Protein AF-A0A0D2KJT7-F1 (afdb_monomer_lite)

Organism: NCBI:txid145388

Foldseek 3Di:
DVVVLVVCCVPQPDDDDDPPDDDPPPVVVVVVVPPDPDDDDDDDDDDPDPPSPVSVVVVVVVVVVVVVVVVVVVVVPPPCPDDPVVVVVVVVVVVVVVVVVVVVVVVVVVVVVVVVVVVVVVVVVVVVVVVVCVVVVNDDDDDDDDD

Secondary structure (DSSP, 8-state):
-HHHHHHHHHHHSPPPPSTT---TTHHHHHHSTTS-------PPPPPPP--HHHHHHHHHHHHHHHHHHHHHHHHHSPP--S-HHHHHHHHHHHHHHHHHHHHHHHHHHHHHHHHHHHHHHHHHHHHHHHHHHHHTT-PPPPPPP--

Radius of gyration: 42.43 Å; chains: 1; bounding box: 56×74×111 Å

pLDDT: mean 77.5, std 17.34, range [43.25, 98.38]

Structure (mmCIF, N/CA/C/O backbone):
data_AF-A0A0D2KJT7-F1
#
_entry.id   AF-A0A0D2KJT7-F1
#
loop_
_atom_site.group_PDB
_atom_site.id
_atom_site.type_symbol
_atom_site.label_atom_id
_atom_site.label_alt_id
_atom_site.label_comp_id
_atom_site.label_asym_id
_atom_site.label_entity_id
_atom_site.label_seq_id
_atom_site.pdbx_PDB_ins_code
_atom_site.Cartn_x
_atom_site.Cartn_y
_atom_site.Cartn_z
_atom_site.occupancy
_atom_site.B_iso_or_equiv
_atom_site.auth_seq_id
_atom_site.auth_comp_id
_atom_site.auth_asym_id
_atom_site.auth_atom_id
_atom_site.pdbx_PDB_model_num
ATOM 1 N N . MET A 1 1 ? 8.706 9.293 -31.459 1.00 63.78 1 MET A N 1
ATOM 2 C CA . MET A 1 1 ? 9.945 10.018 -31.108 1.00 63.78 1 MET A CA 1
ATOM 3 C C . MET A 1 1 ? 11.029 9.860 -32.170 1.00 63.78 1 MET A C 1
ATOM 5 O O . MET A 1 1 ? 11.350 10.847 -32.807 1.00 63.78 1 MET A O 1
ATOM 9 N N . PHE A 1 2 ? 11.545 8.652 -32.445 1.00 70.25 2 PHE A N 1
ATOM 10 C CA . PHE A 1 2 ? 12.551 8.463 -33.511 1.00 70.25 2 PHE A CA 1
ATOM 11 C C . PHE A 1 2 ? 12.064 8.928 -34.899 1.00 70.25 2 PHE A C 1
ATOM 13 O O . PHE A 1 2 ? 12.760 9.667 -35.585 1.00 70.25 2 PHE A O 1
ATOM 20 N N . PHE A 1 3 ? 10.834 8.565 -35.280 1.00 72.00 3 PHE A N 1
ATOM 21 C CA . PHE A 1 3 ? 10.233 8.991 -36.551 1.00 72.00 3 PHE A CA 1
ATOM 22 C C . PHE A 1 3 ? 9.983 10.505 -36.633 1.00 72.00 3 PHE A C 1
ATOM 24 O O . PHE A 1 3 ? 10.105 11.083 -37.708 1.00 72.00 3 PHE A O 1
ATOM 31 N N . ASP A 1 4 ? 9.714 11.156 -35.501 1.00 74.25 4 ASP A N 1
ATOM 32 C CA . ASP A 1 4 ? 9.509 12.607 -35.437 1.00 74.25 4 ASP A CA 1
ATOM 33 C C . ASP A 1 4 ? 10.837 13.355 -35.627 1.00 74.25 4 ASP A C 1
ATOM 35 O O . ASP A 1 4 ? 10.889 14.350 -36.343 1.00 74.25 4 ASP A O 1
ATOM 39 N N . PHE A 1 5 ? 11.931 12.835 -35.060 1.00 71.50 5 PHE A N 1
ATOM 40 C CA . PHE A 1 5 ? 13.279 13.385 -35.236 1.00 71.50 5 PHE A CA 1
ATOM 41 C C . PHE A 1 5 ? 13.761 13.297 -36.684 1.00 71.50 5 PHE A C 1
ATOM 43 O O . PHE A 1 5 ? 14.259 14.278 -37.234 1.00 71.50 5 PHE A O 1
ATOM 50 N N . VAL A 1 6 ? 13.552 12.148 -37.331 1.00 75.00 6 VAL A N 1
ATOM 51 C CA . VAL A 1 6 ? 13.866 11.983 -38.758 1.00 75.00 6 VAL A CA 1
ATOM 52 C C . VAL A 1 6 ? 12.996 12.908 -39.614 1.00 75.00 6 VAL A C 1
ATOM 54 O O . VAL A 1 6 ? 13.502 13.520 -40.551 1.00 75.00 6 VAL A O 1
ATOM 57 N N . GLY A 1 7 ? 11.718 13.073 -39.264 1.00 75.94 7 GLY A N 1
ATOM 58 C CA . GLY A 1 7 ? 10.808 13.983 -39.960 1.00 75.94 7 GLY A CA 1
ATOM 59 C C . GLY A 1 7 ? 11.223 15.455 -39.867 1.00 75.94 7 GLY A C 1
ATOM 60 O O . GLY A 1 7 ? 11.194 16.156 -40.876 1.00 75.94 7 GLY A O 1
ATOM 61 N N . ILE A 1 8 ? 11.657 15.920 -38.691 1.00 75.94 8 ILE A N 1
ATOM 62 C CA . ILE A 1 8 ? 12.156 17.292 -38.491 1.00 75.94 8 ILE A CA 1
ATOM 63 C C . ILE A 1 8 ? 13.427 17.521 -39.315 1.00 75.94 8 ILE A C 1
ATOM 65 O O . ILE A 1 8 ? 13.523 18.516 -40.027 1.00 75.94 8 ILE A O 1
ATOM 69 N N . LEU A 1 9 ? 14.366 16.572 -39.300 1.00 73.12 9 LEU A N 1
ATOM 70 C CA . LEU A 1 9 ? 15.601 16.686 -40.079 1.00 73.12 9 LEU A CA 1
ATOM 71 C C . LEU A 1 9 ? 15.351 16.658 -41.592 1.00 73.12 9 LEU A C 1
ATOM 73 O O . LEU A 1 9 ? 16.031 17.360 -42.325 1.00 73.12 9 LEU A O 1
ATOM 77 N N . GLN A 1 10 ? 14.377 15.892 -42.084 1.00 75.25 10 GLN A N 1
ATOM 78 C CA . GLN A 1 10 ? 14.056 15.857 -43.517 1.00 75.25 10 GLN A CA 1
ATOM 79 C C . GLN A 1 10 ? 13.287 17.091 -43.998 1.00 75.25 10 GLN A C 1
ATOM 81 O O . GLN A 1 10 ? 13.425 17.476 -45.158 1.00 75.25 10 GLN A O 1
ATOM 86 N N . ARG A 1 11 ? 12.461 17.690 -43.134 1.00 74.38 11 ARG A N 1
ATOM 87 C CA . ARG A 1 11 ? 11.646 18.862 -43.475 1.00 74.38 11 ARG A CA 1
ATOM 88 C C . ARG A 1 11 ? 12.430 20.166 -43.365 1.00 74.38 11 ARG A C 1
ATOM 90 O O . ARG A 1 11 ? 12.260 21.035 -44.214 1.00 74.38 11 ARG A O 1
ATOM 97 N N . ASP A 1 12 ? 13.252 20.287 -42.325 1.00 70.38 12 ASP A N 1
ATOM 98 C CA . ASP A 1 12 ? 13.855 21.561 -41.929 1.00 70.38 12 ASP A CA 1
ATOM 99 C C . ASP A 1 12 ? 15.350 21.647 -42.302 1.00 70.38 12 ASP A C 1
ATOM 101 O O . ASP A 1 12 ? 15.942 22.721 -42.200 1.00 70.38 12 ASP A O 1
ATOM 105 N N . ALA A 1 13 ? 15.973 20.560 -42.792 1.00 67.06 13 ALA A N 1
ATOM 106 C CA . ALA A 1 13 ? 17.336 20.638 -43.317 1.00 67.06 13 ALA A CA 1
ATOM 107 C C . ALA A 1 13 ? 17.383 21.464 -44.617 1.00 67.06 13 ALA A C 1
ATOM 109 O O . ALA A 1 13 ? 16.643 21.179 -45.567 1.00 67.06 13 ALA A O 1
ATOM 110 N N . PRO A 1 14 ? 18.280 22.463 -44.703 1.00 67.06 14 PRO A N 1
ATOM 111 C CA . PRO A 1 14 ? 18.464 23.232 -45.919 1.00 67.06 14 PRO A CA 1
ATOM 112 C C . PRO A 1 14 ? 18.998 22.329 -47.045 1.00 67.06 14 PRO A C 1
ATOM 114 O O . PRO A 1 14 ? 19.787 21.412 -46.792 1.00 67.06 14 PRO A O 1
ATOM 117 N N . PRO A 1 15 ? 18.598 22.572 -48.306 1.00 68.50 15 PRO A N 1
ATOM 118 C CA . PRO A 1 15 ? 19.103 21.803 -49.434 1.00 68.50 15 PRO A CA 1
ATOM 119 C C . PRO A 1 15 ? 20.623 21.966 -49.548 1.00 68.50 15 PRO A C 1
ATOM 121 O O . PRO A 1 15 ? 21.138 23.082 -49.521 1.00 68.50 15 PRO A O 1
ATOM 124 N N . MET A 1 16 ? 21.345 20.855 -49.696 1.00 63.75 16 MET A N 1
ATOM 125 C CA . MET A 1 16 ? 22.797 20.863 -49.886 1.00 63.75 16 MET A CA 1
ATOM 126 C C . MET A 1 16 ? 23.143 20.644 -51.361 1.00 63.75 16 MET A C 1
ATOM 128 O O . MET A 1 16 ? 22.627 19.724 -51.995 1.00 63.75 16 MET A O 1
ATOM 132 N N . SER A 1 17 ? 24.032 21.475 -51.913 1.00 60.28 17 SER A N 1
ATOM 133 C CA . SER A 1 17 ? 24.615 21.240 -53.239 1.00 60.28 17 SER A CA 1
ATOM 134 C C . SER A 1 17 ? 25.517 20.014 -53.197 1.00 60.28 17 SER A C 1
ATOM 136 O O . SER A 1 17 ? 26.497 19.979 -52.453 1.00 60.28 17 SER A O 1
ATOM 138 N N . VAL A 1 18 ? 25.237 19.030 -54.045 1.00 53.94 18 VAL A N 1
ATOM 139 C CA . VAL A 1 18 ? 26.157 17.919 -54.295 1.00 53.94 18 VAL A CA 1
ATOM 140 C C . VAL A 1 18 ? 27.044 18.324 -55.476 1.00 53.94 18 VAL A C 1
ATOM 142 O O . VAL A 1 18 ? 26.541 18.777 -56.498 1.00 53.94 18 VAL A O 1
ATOM 145 N N . ALA A 1 19 ? 28.366 18.216 -55.325 1.00 61.31 19 ALA A N 1
ATOM 146 C CA . ALA A 1 19 ? 29.348 18.438 -56.399 1.00 61.31 19 ALA A CA 1
ATOM 147 C C . ALA A 1 19 ? 29.382 19.846 -57.048 1.00 61.31 19 ALA A C 1
ATOM 149 O O . ALA A 1 19 ? 29.815 19.991 -58.188 1.00 61.31 19 ALA A O 1
ATOM 150 N N . GLY A 1 20 ? 28.987 20.900 -56.321 1.00 59.53 20 GLY A N 1
ATOM 151 C CA . GLY A 1 20 ? 29.104 22.290 -56.794 1.00 59.53 20 GLY A CA 1
ATOM 152 C C . GLY A 1 20 ? 28.036 22.726 -57.805 1.00 59.53 20 GLY A C 1
ATOM 153 O O . GLY A 1 20 ? 28.117 23.831 -58.338 1.00 59.53 20 GLY A O 1
ATOM 154 N N . GLU A 1 21 ? 27.023 21.896 -58.053 1.00 54.72 21 GLU A N 1
ATOM 155 C CA . GLU A 1 21 ? 25.885 22.269 -58.890 1.00 54.72 21 GLU A CA 1
ATOM 156 C C . GLU A 1 21 ? 24.931 23.221 -58.140 1.00 54.72 21 GLU A C 1
ATOM 158 O O . GLU A 1 21 ? 24.728 23.078 -56.925 1.00 54.72 21 GLU A O 1
ATOM 163 N N . PRO A 1 2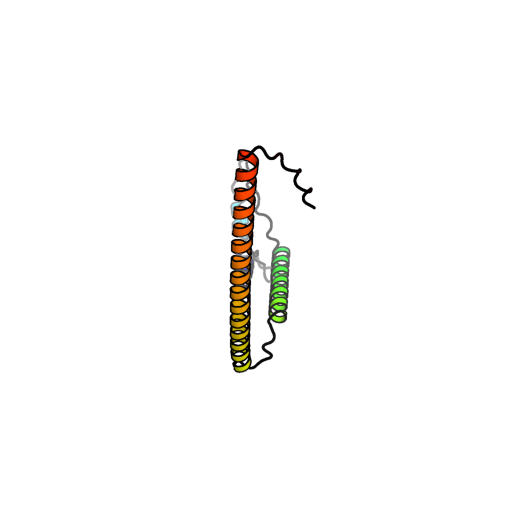2 ? 24.340 24.218 -58.826 1.00 54.09 22 PRO A N 1
ATOM 164 C CA . PRO A 1 22 ? 23.425 25.162 -58.199 1.00 54.09 22 PRO A CA 1
ATOM 165 C C . PRO A 1 22 ? 22.167 24.442 -57.701 1.00 54.09 22 PRO A C 1
ATOM 167 O O . PRO A 1 22 ? 21.510 23.719 -58.449 1.00 54.09 22 PRO A O 1
ATOM 170 N N . ILE A 1 23 ? 21.807 24.678 -56.437 1.00 61.22 23 ILE A N 1
ATOM 171 C CA . ILE A 1 23 ? 20.598 24.129 -55.812 1.00 61.22 23 ILE A CA 1
ATOM 172 C C . ILE A 1 23 ? 19.381 24.527 -56.654 1.00 61.22 23 ILE A C 1
ATOM 174 O O . ILE A 1 23 ? 19.017 25.709 -56.721 1.00 61.22 23 ILE A O 1
ATOM 178 N N . VAL A 1 24 ? 18.724 23.544 -57.274 1.00 58.75 24 VAL A N 1
ATOM 179 C CA . VAL A 1 24 ? 17.488 23.750 -58.039 1.00 58.75 24 VAL A CA 1
ATOM 180 C C . VAL A 1 24 ? 16.372 24.128 -57.058 1.00 58.75 24 VAL A C 1
ATOM 182 O O . VAL A 1 24 ? 15.686 23.282 -56.498 1.00 58.75 24 VAL A O 1
ATOM 185 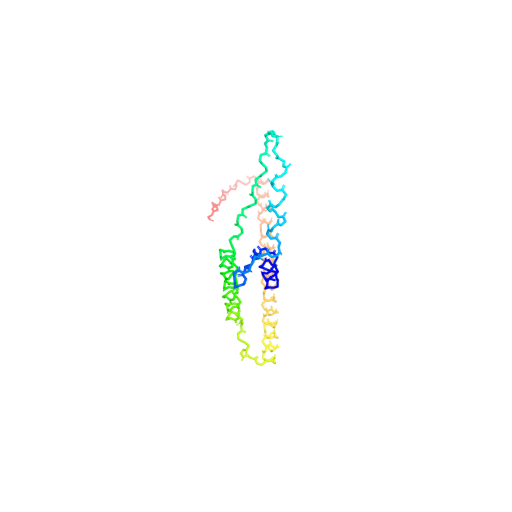N N . GLY A 1 25 ? 16.248 25.431 -56.799 1.00 54.16 25 GLY A N 1
ATOM 186 C CA . GLY A 1 25 ? 15.319 26.013 -55.824 1.00 54.16 25 GLY A CA 1
ATOM 187 C C . GLY A 1 25 ? 15.821 27.307 -55.174 1.00 54.16 25 GLY A C 1
ATOM 188 O O . GLY A 1 25 ? 15.011 28.189 -54.886 1.00 54.16 25 GLY A O 1
ATOM 189 N N . ALA A 1 26 ? 17.142 27.493 -55.040 1.00 47.53 26 ALA A N 1
ATOM 190 C CA . ALA A 1 26 ? 17.725 28.725 -54.488 1.00 47.53 26 ALA A CA 1
ATOM 191 C C . ALA A 1 26 ? 17.492 29.945 -55.405 1.00 47.53 26 ALA A C 1
ATOM 193 O O . ALA A 1 26 ? 17.271 31.064 -54.939 1.00 47.53 26 ALA A O 1
ATOM 194 N N . ALA A 1 27 ? 17.428 29.717 -56.721 1.00 44.81 27 ALA A N 1
ATOM 195 C CA . ALA A 1 27 ? 17.190 30.764 -57.713 1.00 44.81 27 ALA A CA 1
ATOM 196 C C . ALA A 1 27 ? 15.770 31.364 -57.666 1.00 44.81 27 ALA A C 1
ATOM 198 O O . ALA A 1 27 ? 15.590 32.511 -58.069 1.00 44.81 27 ALA A O 1
ATOM 199 N N . LYS A 1 28 ? 14.762 30.652 -57.133 1.00 45.94 28 LYS A N 1
ATOM 200 C CA . LYS A 1 28 ? 13.403 31.218 -57.019 1.00 45.94 28 LYS A CA 1
ATOM 201 C C . LYS A 1 28 ? 13.278 32.258 -55.902 1.00 45.94 28 LYS A C 1
ATOM 203 O O . LYS A 1 28 ? 12.454 33.156 -56.030 1.00 45.94 28 LYS A O 1
ATOM 208 N N . HIS A 1 29 ? 14.118 32.196 -54.868 1.00 46.28 29 HIS A N 1
ATOM 209 C CA . HIS A 1 29 ? 14.141 33.217 -53.813 1.00 46.28 29 HIS A CA 1
ATOM 210 C C . HIS A 1 29 ? 15.019 34.425 -54.173 1.00 46.28 29 HIS A C 1
ATOM 212 O O . HIS A 1 29 ? 14.724 35.536 -53.741 1.00 46.28 29 HIS A O 1
ATOM 218 N N . GLN A 1 30 ? 16.041 34.256 -55.021 1.00 48.88 30 GLN A N 1
ATOM 219 C CA . GLN A 1 30 ? 16.878 35.379 -55.464 1.00 48.88 30 GLN A CA 1
ATOM 220 C C . GLN A 1 30 ? 16.294 36.162 -56.651 1.00 48.88 30 GLN A C 1
ATOM 222 O O . GLN A 1 30 ? 16.488 37.374 -56.719 1.00 48.88 30 GLN A O 1
ATOM 227 N N . GLN A 1 31 ? 15.524 35.539 -57.555 1.00 45.47 31 GLN A N 1
ATOM 228 C CA . GLN A 1 31 ? 14.939 36.267 -58.695 1.00 45.47 31 GLN A CA 1
ATOM 229 C C . GLN A 1 31 ? 13.651 37.045 -58.382 1.00 45.47 31 GLN A C 1
ATOM 231 O O . GLN A 1 31 ? 13.314 37.948 -59.143 1.00 45.47 31 GLN A O 1
ATOM 236 N N . GLN A 1 32 ? 12.964 36.793 -57.260 1.00 48.62 32 GLN A N 1
ATOM 237 C CA . GLN A 1 32 ? 11.861 37.668 -56.823 1.00 48.62 32 GLN A CA 1
ATOM 238 C C . GLN A 1 32 ? 12.323 38.898 -56.022 1.00 48.62 32 GLN A C 1
ATOM 240 O O . GLN A 1 32 ? 11.547 39.837 -55.871 1.00 48.62 32 GLN A O 1
ATOM 245 N N . GLN A 1 33 ? 13.585 38.962 -55.579 1.00 51.53 33 GLN A N 1
ATOM 246 C CA . GLN A 1 33 ? 14.116 40.111 -54.826 1.00 51.53 33 GLN A CA 1
ATOM 247 C C . GLN A 1 33 ? 14.727 41.231 -55.689 1.00 51.53 33 GLN A C 1
ATOM 249 O O . GLN A 1 33 ? 15.133 42.252 -55.142 1.00 51.53 33 GLN A O 1
ATOM 254 N N . GLN A 1 34 ? 14.760 41.111 -57.024 1.00 50.66 34 GLN A N 1
ATOM 255 C CA . GLN A 1 34 ? 15.324 42.157 -57.900 1.00 50.66 34 GLN A CA 1
ATOM 256 C C . GLN A 1 34 ? 14.300 43.020 -58.656 1.00 50.66 34 GLN A C 1
ATOM 258 O O . GLN A 1 34 ? 14.714 43.884 -59.424 1.00 50.66 34 GLN A O 1
ATOM 263 N N . GLN A 1 35 ? 12.986 42.870 -58.431 1.00 50.81 35 GLN A N 1
ATOM 264 C CA . GLN A 1 35 ? 11.977 43.683 -59.142 1.00 50.81 35 GLN A CA 1
ATOM 265 C C . GLN A 1 35 ? 11.096 44.612 -58.297 1.00 50.81 35 GLN A C 1
ATOM 267 O O . GLN A 1 35 ? 10.204 45.247 -58.850 1.00 50.81 35 GLN A O 1
ATOM 272 N N . GLN A 1 36 ? 11.358 44.794 -57.001 1.00 48.56 36 GLN A N 1
ATOM 273 C CA . GLN A 1 36 ? 10.617 45.770 -56.187 1.00 48.56 36 GLN A CA 1
ATOM 274 C C . GLN A 1 36 ? 11.565 46.671 -55.389 1.00 48.56 36 GLN A C 1
ATOM 276 O O . GLN A 1 36 ? 11.768 46.510 -54.191 1.00 48.56 36 GLN A O 1
ATOM 281 N N . GLN A 1 37 ? 12.144 47.658 -56.077 1.00 50.88 37 GLN A N 1
ATOM 282 C CA . GLN A 1 37 ? 12.644 48.879 -55.443 1.00 50.88 37 GLN A CA 1
ATOM 283 C C . GLN A 1 37 ? 11.542 49.947 -55.474 1.00 50.88 37 GLN A C 1
ATOM 285 O O . GLN A 1 37 ? 11.358 50.584 -56.506 1.00 50.88 37 GLN A O 1
ATOM 290 N N . ALA A 1 38 ? 10.836 50.137 -54.350 1.00 44.97 38 ALA A N 1
ATOM 291 C CA . ALA A 1 38 ? 10.284 51.427 -53.897 1.00 44.97 38 ALA A CA 1
ATOM 292 C C . ALA A 1 38 ? 9.615 51.323 -52.497 1.00 44.97 38 ALA A C 1
ATOM 294 O O . ALA A 1 38 ? 8.412 51.122 -52.424 1.00 44.97 38 ALA A O 1
ATOM 295 N N . GLN A 1 39 ? 10.410 51.536 -51.428 1.00 43.25 39 GLN A N 1
ATOM 296 C CA . GLN A 1 39 ? 10.071 52.096 -50.083 1.00 43.25 39 GLN A CA 1
ATOM 297 C C . GLN A 1 39 ? 8.911 51.461 -49.242 1.00 43.25 39 GLN A C 1
ATOM 299 O O . GLN A 1 39 ? 8.203 50.587 -49.715 1.00 43.25 39 GLN A O 1
ATOM 304 N N . PRO A 1 40 ? 8.642 51.911 -47.991 1.00 54.75 40 PRO A N 1
ATOM 305 C CA . PRO A 1 40 ? 9.433 51.788 -46.756 1.00 54.75 40 PRO A CA 1
ATOM 306 C C . PRO A 1 40 ? 8.653 51.092 -45.595 1.00 54.75 40 PRO A C 1
ATOM 308 O O . PRO A 1 40 ? 7.443 50.927 -45.660 1.00 54.75 40 PRO A O 1
ATOM 311 N N . ALA A 1 41 ? 9.353 50.799 -44.488 1.00 50.00 41 ALA A N 1
ATOM 312 C CA . ALA A 1 41 ? 8.851 50.388 -43.159 1.00 50.00 41 ALA A CA 1
ATOM 313 C C . ALA A 1 41 ? 8.262 48.965 -42.993 1.00 50.00 41 ALA A C 1
ATOM 315 O O . ALA A 1 41 ? 7.256 48.596 -43.584 1.00 50.00 41 ALA A O 1
ATOM 316 N N . GLY A 1 42 ? 8.868 48.206 -42.068 1.00 45.44 42 GLY A N 1
ATOM 317 C CA . GLY A 1 42 ? 8.365 46.921 -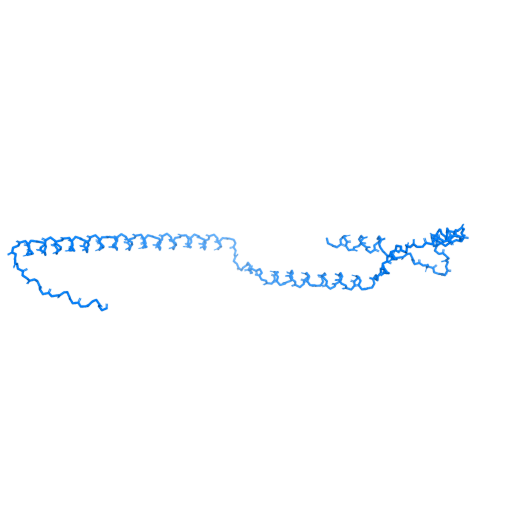41.570 1.00 45.44 42 GLY A CA 1
ATOM 318 C C . GLY A 1 42 ? 9.145 45.719 -42.096 1.00 45.44 42 GLY A C 1
ATOM 319 O O . GLY A 1 42 ? 8.653 44.994 -42.950 1.00 45.44 42 GLY A O 1
ATOM 320 N N . GLN A 1 43 ? 10.359 45.487 -41.586 1.00 45.25 43 GLN A N 1
ATOM 321 C CA . GLN A 1 43 ? 11.014 44.185 -41.742 1.00 45.25 43 GLN A CA 1
ATOM 322 C C . GLN A 1 43 ? 10.211 43.138 -40.950 1.00 45.25 43 GLN A C 1
ATOM 324 O O . GLN A 1 43 ? 10.132 43.264 -39.726 1.00 45.25 43 GLN A O 1
ATOM 329 N N . PRO A 1 44 ? 9.622 42.106 -41.583 1.00 50.56 44 PRO A N 1
ATOM 330 C CA . PRO A 1 44 ? 9.266 40.903 -40.851 1.00 50.56 44 PRO A CA 1
ATOM 331 C C . PRO A 1 44 ? 10.572 40.213 -40.413 1.00 50.56 44 PRO A C 1
ATOM 333 O O . PRO A 1 44 ? 11.550 40.235 -41.170 1.00 50.56 44 PRO A O 1
ATOM 336 N N . PRO A 1 45 ? 10.632 39.643 -39.197 1.00 51.91 45 PRO A N 1
ATOM 337 C CA . PRO A 1 45 ? 11.832 38.979 -38.706 1.00 51.91 45 PRO A CA 1
ATOM 338 C C . PRO A 1 45 ? 12.228 37.868 -39.683 1.00 51.91 45 PRO A C 1
ATOM 340 O O . PRO A 1 45 ? 11.404 37.020 -40.030 1.00 51.91 45 PRO A O 1
ATOM 343 N N . GLN A 1 46 ? 13.479 37.894 -40.148 1.00 52.12 46 GLN A N 1
ATOM 344 C CA . GLN A 1 46 ? 14.063 36.759 -40.857 1.00 52.12 46 GLN A CA 1
ATOM 345 C C . GLN A 1 46 ? 13.912 35.517 -39.964 1.00 52.12 46 GLN A C 1
ATOM 347 O O . GLN A 1 46 ? 14.188 35.616 -38.762 1.00 52.12 46 GLN A O 1
ATOM 352 N N . PRO A 1 47 ? 13.432 34.375 -40.492 1.00 56.34 47 PRO A N 1
ATOM 353 C CA . PRO A 1 47 ? 13.383 33.157 -39.702 1.00 56.34 47 PRO A CA 1
ATOM 354 C C . PRO A 1 47 ? 14.814 32.804 -39.265 1.00 56.34 47 PRO A C 1
ATOM 356 O O . PRO A 1 47 ? 15.738 32.969 -40.064 1.00 56.34 47 PRO A O 1
ATOM 359 N N . PRO A 1 48 ? 15.012 32.383 -38.005 1.00 61.78 48 PRO A N 1
ATOM 360 C CA . PRO A 1 48 ? 16.333 32.039 -37.498 1.00 61.78 48 PRO A CA 1
ATOM 361 C C . PRO A 1 48 ? 16.945 30.935 -38.362 1.00 61.78 48 PRO A C 1
ATOM 363 O O . PRO A 1 48 ? 16.245 29.992 -38.736 1.00 61.78 48 PRO A O 1
ATOM 366 N N . ASP A 1 49 ? 18.238 31.061 -38.668 1.00 64.75 49 ASP A N 1
ATOM 367 C CA . ASP A 1 49 ? 19.001 30.008 -39.335 1.00 64.75 49 ASP A CA 1
ATOM 368 C C . ASP A 1 49 ? 18.817 28.700 -38.555 1.00 64.75 49 ASP A C 1
ATOM 370 O O . ASP A 1 49 ? 19.138 28.610 -37.367 1.00 64.75 49 ASP A O 1
ATOM 374 N N . PHE A 1 50 ? 18.228 27.697 -39.209 1.00 64.44 50 PHE A N 1
ATOM 375 C CA . PHE A 1 50 ? 18.016 26.390 -38.605 1.00 64.44 50 PHE A CA 1
ATOM 376 C C . PHE A 1 50 ? 19.365 25.682 -38.495 1.00 64.44 50 PHE A C 1
ATOM 378 O O . PHE A 1 50 ? 19.896 25.148 -39.472 1.00 64.44 50 PHE A O 1
ATOM 385 N N . ASP A 1 51 ? 19.929 25.696 -37.291 1.00 77.31 51 ASP A N 1
ATOM 386 C CA . ASP A 1 51 ? 21.162 24.988 -36.981 1.00 77.31 51 ASP A CA 1
ATOM 387 C C . ASP A 1 51 ? 20.866 23.486 -36.847 1.00 77.31 51 ASP A C 1
ATOM 389 O O . ASP A 1 51 ? 20.490 22.964 -35.789 1.00 77.31 51 ASP A O 1
ATOM 393 N N . VAL A 1 52 ? 21.003 22.787 -37.975 1.00 77.06 52 VAL A N 1
ATOM 394 C CA . VAL A 1 52 ? 20.835 21.333 -38.075 1.00 77.06 52 VAL A CA 1
ATOM 395 C C . VAL A 1 52 ? 21.752 20.612 -37.089 1.00 77.06 52 VAL A C 1
ATOM 397 O O . VAL A 1 52 ? 21.358 19.590 -36.523 1.00 77.06 52 VAL A O 1
ATOM 400 N N . GLU A 1 53 ? 22.959 21.127 -36.859 1.00 79.69 53 GLU A N 1
ATOM 401 C CA . GLU A 1 53 ? 23.964 20.482 -36.022 1.00 79.69 53 GLU A CA 1
ATOM 402 C C . GLU A 1 53 ? 23.568 20.559 -34.546 1.00 79.69 53 GLU A C 1
ATOM 404 O O . GLU A 1 53 ? 23.471 19.521 -33.886 1.00 79.69 53 GLU A O 1
ATOM 409 N N . GLN A 1 54 ? 23.223 21.749 -34.047 1.00 79.69 54 GLN A N 1
ATOM 410 C CA . GLN A 1 54 ? 22.721 21.921 -32.677 1.00 79.69 54 GLN A CA 1
ATOM 411 C C . GLN A 1 54 ? 21.436 21.129 -32.435 1.00 79.69 54 GLN A C 1
ATOM 413 O O . GLN A 1 54 ? 21.282 20.476 -31.397 1.00 79.69 54 GLN A O 1
ATOM 418 N N . THR A 1 55 ? 20.520 21.137 -33.404 1.00 79.12 55 THR A N 1
ATOM 419 C CA . THR A 1 55 ? 19.252 20.413 -33.278 1.00 79.12 55 THR A CA 1
ATOM 420 C C . THR A 1 55 ? 19.497 18.901 -33.242 1.00 79.12 55 THR A C 1
ATOM 422 O O . THR A 1 55 ? 18.933 18.199 -32.402 1.00 79.12 55 THR A O 1
ATOM 425 N N . THR A 1 56 ? 20.403 18.387 -34.078 1.00 82.25 56 THR A N 1
ATOM 426 C CA . THR A 1 56 ? 20.794 16.968 -34.072 1.00 82.25 56 THR A CA 1
ATOM 427 C C . THR A 1 56 ? 21.470 16.578 -32.759 1.00 82.25 56 THR A C 1
ATOM 429 O O . THR A 1 56 ? 21.165 15.520 -32.207 1.00 82.25 56 THR A O 1
ATOM 432 N N . GLN A 1 57 ? 22.343 17.431 -32.214 1.00 85.31 57 GLN A N 1
ATOM 433 C CA . GLN A 1 57 ? 23.004 17.187 -30.929 1.00 85.31 57 GLN A CA 1
ATOM 434 C C . GLN A 1 57 ? 22.000 17.122 -29.769 1.00 85.31 57 GLN A C 1
ATOM 436 O O . GLN A 1 57 ? 22.076 16.205 -28.948 1.00 85.31 57 GLN A O 1
ATOM 441 N N . LEU A 1 58 ? 21.022 18.034 -29.721 1.00 84.19 58 LEU A N 1
ATOM 442 C CA . LEU A 1 58 ? 19.954 18.012 -28.715 1.00 84.19 58 LEU A CA 1
ATOM 443 C C . LEU A 1 58 ? 19.093 16.746 -28.819 1.00 84.19 58 LEU A C 1
ATOM 445 O O . LEU A 1 58 ? 18.835 16.091 -27.805 1.00 84.19 58 LEU A O 1
ATOM 449 N N . MET A 1 59 ? 18.699 16.357 -30.035 1.00 78.81 59 MET A N 1
ATOM 450 C CA . MET A 1 59 ? 17.934 15.125 -30.263 1.00 78.81 59 MET A CA 1
ATOM 451 C C . MET A 1 59 ? 18.730 13.873 -29.865 1.00 78.81 59 MET A C 1
ATOM 453 O O . MET A 1 59 ? 18.198 12.974 -29.210 1.00 78.81 59 MET A O 1
ATOM 457 N N . ALA A 1 60 ? 20.020 13.817 -30.209 1.00 85.06 60 ALA A N 1
ATOM 458 C CA . ALA A 1 60 ? 20.899 12.710 -29.843 1.00 85.06 60 ALA A CA 1
ATOM 459 C C . ALA A 1 60 ? 21.071 12.603 -28.320 1.00 85.06 60 ALA A C 1
ATOM 461 O O . ALA A 1 60 ? 20.964 11.510 -27.760 1.00 85.06 60 ALA A O 1
ATOM 462 N N . ALA A 1 61 ? 21.265 13.732 -27.630 1.00 88.44 61 ALA A N 1
ATOM 463 C CA . ALA A 1 61 ? 21.341 13.771 -26.172 1.00 88.44 61 ALA A CA 1
ATOM 464 C C . ALA A 1 61 ? 20.044 13.264 -25.521 1.00 88.44 61 ALA A C 1
ATOM 466 O O . ALA A 1 61 ? 20.097 12.493 -24.558 1.00 88.44 61 ALA A O 1
ATOM 467 N N . GLN A 1 62 ? 18.884 13.630 -26.074 1.00 86.62 62 GLN A N 1
ATOM 468 C CA . GLN A 1 62 ? 17.585 13.163 -25.594 1.00 86.62 62 GLN A CA 1
ATOM 469 C C . GLN A 1 62 ? 17.413 11.649 -25.776 1.00 86.62 62 GLN A C 1
ATOM 471 O O . GLN A 1 62 ? 16.972 10.973 -24.846 1.00 86.62 62 GLN A O 1
ATOM 476 N N . LEU A 1 63 ? 17.810 11.093 -26.925 1.00 87.19 63 LEU A N 1
ATOM 477 C CA . LEU A 1 63 ? 17.786 9.645 -27.155 1.00 87.19 63 LEU A CA 1
ATOM 478 C C . LEU A 1 63 ? 18.696 8.905 -26.169 1.00 87.19 63 LEU A C 1
ATOM 480 O O . LEU A 1 63 ? 18.263 7.938 -25.549 1.00 87.19 63 LEU A O 1
ATOM 484 N N . ILE A 1 64 ? 19.926 9.383 -25.964 1.00 90.12 64 ILE A N 1
ATOM 485 C CA . ILE A 1 64 ? 20.869 8.784 -25.006 1.00 90.12 64 ILE A CA 1
ATOM 486 C C . ILE A 1 64 ? 20.298 8.818 -23.585 1.00 90.12 64 ILE A C 1
ATOM 488 O O . ILE A 1 64 ? 20.394 7.828 -22.857 1.00 90.12 64 ILE A O 1
ATOM 492 N N . ALA A 1 65 ? 19.691 9.936 -23.183 1.00 89.31 65 ALA A N 1
ATOM 493 C CA . ALA A 1 65 ? 19.050 10.052 -21.880 1.00 89.31 65 ALA A CA 1
ATOM 494 C C . ALA A 1 65 ? 17.913 9.032 -21.726 1.00 89.31 65 ALA A C 1
ATOM 496 O O . ALA A 1 65 ? 17.851 8.341 -20.711 1.00 89.31 65 ALA A O 1
ATOM 497 N N . GLN A 1 66 ? 17.065 8.872 -22.745 1.00 88.25 66 GLN A N 1
ATOM 498 C CA . GLN A 1 66 ? 15.996 7.875 -22.714 1.00 88.25 66 GLN A CA 1
ATOM 499 C C . GLN A 1 66 ? 16.524 6.446 -22.650 1.00 88.25 66 GLN A C 1
ATOM 501 O O . GLN A 1 66 ? 16.043 5.673 -21.829 1.00 88.25 66 GLN A O 1
ATOM 506 N N . PHE A 1 67 ? 17.551 6.111 -23.431 1.00 92.06 67 PHE A N 1
ATOM 507 C CA . PHE A 1 67 ? 18.182 4.793 -23.363 1.00 92.06 67 PHE A CA 1
ATOM 508 C C . PHE A 1 67 ? 18.716 4.486 -21.964 1.00 92.06 67 PHE A C 1
ATOM 510 O O . PHE A 1 67 ? 18.484 3.392 -21.455 1.00 92.06 67 PHE A O 1
ATOM 517 N N . LYS A 1 68 ? 19.355 5.457 -21.303 1.00 92.31 68 LYS A N 1
ATOM 518 C CA . LYS A 1 68 ? 19.824 5.296 -19.918 1.00 92.31 68 LYS A CA 1
ATOM 519 C C . LYS A 1 68 ? 18.675 5.082 -18.934 1.00 92.31 68 LYS A C 1
ATOM 521 O O . LYS A 1 68 ? 18.797 4.253 -18.037 1.00 92.31 68 LYS A O 1
ATOM 526 N N . VAL A 1 69 ? 17.564 5.801 -19.098 1.00 92.56 69 VAL A N 1
ATOM 527 C CA . VAL A 1 69 ? 16.360 5.609 -18.273 1.00 92.56 69 VAL A CA 1
ATOM 528 C C . VAL A 1 69 ? 15.783 4.211 -18.489 1.00 92.56 69 VAL A C 1
ATOM 530 O O . VAL A 1 69 ? 15.498 3.515 -17.521 1.00 92.56 69 VAL A O 1
ATOM 533 N N . THR A 1 70 ? 15.657 3.762 -19.737 1.00 90.19 70 THR A N 1
ATOM 534 C CA . THR A 1 70 ? 15.165 2.416 -20.051 1.00 90.19 70 THR A CA 1
ATOM 535 C C . THR A 1 70 ? 16.097 1.334 -19.512 1.00 90.19 70 THR A C 1
ATOM 537 O O . THR A 1 70 ? 15.623 0.369 -18.924 1.00 90.19 70 THR A O 1
ATOM 540 N N . GLU A 1 71 ? 17.414 1.499 -19.637 1.00 92.12 71 GLU A N 1
ATOM 541 C CA . GLU A 1 71 ? 18.394 0.570 -19.070 1.00 92.12 71 GLU A CA 1
ATOM 542 C C . GLU A 1 71 ? 18.289 0.510 -17.539 1.00 92.12 71 GLU A C 1
ATOM 544 O O . GLU A 1 71 ? 18.318 -0.575 -16.957 1.00 92.12 71 GLU A O 1
ATOM 549 N N . ALA A 1 72 ? 18.114 1.658 -16.880 1.00 92.75 72 ALA A N 1
ATOM 550 C CA . ALA A 1 72 ? 17.887 1.714 -15.441 1.00 92.75 72 ALA A CA 1
ATOM 551 C C . ALA A 1 72 ? 16.579 1.014 -15.040 1.00 92.75 72 ALA A C 1
ATOM 553 O O . ALA A 1 72 ? 16.573 0.272 -14.062 1.00 92.75 72 ALA A O 1
ATOM 554 N N . LEU A 1 73 ? 15.498 1.186 -15.810 1.00 91.19 73 LEU A N 1
ATOM 555 C CA . LEU A 1 73 ? 14.229 0.493 -15.573 1.00 91.19 73 LEU A CA 1
ATOM 556 C C . LEU A 1 73 ? 14.366 -1.019 -15.753 1.00 91.19 73 LEU A C 1
ATOM 558 O O . LEU A 1 73 ? 13.896 -1.762 -14.901 1.00 91.19 73 LEU A O 1
ATOM 562 N N . ILE A 1 74 ? 15.056 -1.477 -16.801 1.00 89.88 74 ILE A N 1
ATOM 563 C CA . ILE A 1 74 ? 15.327 -2.905 -17.024 1.00 89.88 74 ILE A CA 1
ATOM 564 C C . ILE A 1 74 ? 16.140 -3.484 -15.862 1.00 89.88 74 ILE A C 1
ATOM 566 O O . ILE A 1 74 ? 15.822 -4.563 -15.375 1.00 89.88 74 ILE A O 1
ATOM 570 N N . LYS A 1 75 ? 17.156 -2.761 -15.375 1.00 89.94 75 LYS A N 1
ATOM 571 C CA . LYS A 1 75 ? 17.946 -3.178 -14.204 1.00 89.94 75 LYS A CA 1
ATOM 572 C C . LYS A 1 75 ? 17.140 -3.176 -12.904 1.00 89.94 75 LYS A C 1
ATOM 574 O O . LYS A 1 75 ? 17.456 -3.951 -12.009 1.00 89.94 75 LYS A O 1
ATOM 579 N N . ALA A 1 76 ? 16.139 -2.305 -12.795 1.00 89.31 76 ALA A N 1
ATOM 580 C CA . ALA A 1 76 ? 15.257 -2.207 -11.638 1.00 89.31 76 ALA A CA 1
ATOM 581 C C . ALA A 1 76 ? 14.110 -3.229 -11.660 1.00 89.31 76 ALA A C 1
ATOM 583 O O . ALA A 1 76 ? 13.417 -3.370 -10.651 1.00 89.31 76 ALA A O 1
ATOM 584 N N . LEU A 1 77 ? 13.892 -3.937 -12.777 1.00 83.75 77 LEU A N 1
ATOM 585 C CA . LEU A 1 77 ? 12.905 -5.007 -12.817 1.00 83.75 77 LEU A CA 1
ATOM 586 C C . LEU A 1 77 ? 13.285 -6.086 -11.794 1.00 83.75 77 LEU A C 1
ATOM 588 O O . LEU A 1 77 ? 14.449 -6.498 -11.734 1.00 83.75 77 LEU A O 1
ATOM 592 N N . PRO A 1 78 ? 12.321 -6.562 -10.986 1.00 81.19 78 PRO A N 1
ATOM 593 C CA . PRO A 1 78 ? 12.574 -7.675 -10.092 1.00 81.19 78 PRO A CA 1
ATOM 594 C C . PRO A 1 78 ? 13.001 -8.873 -10.938 1.00 81.19 78 PRO A C 1
ATOM 596 O O . PRO A 1 78 ? 12.302 -9.263 -11.872 1.00 81.19 78 PRO A O 1
ATOM 599 N N . GLN A 1 79 ? 14.166 -9.442 -10.632 1.00 75.50 79 GLN A N 1
ATOM 600 C CA . GLN A 1 79 ? 14.599 -10.670 -11.285 1.00 75.50 79 GLN A CA 1
ATOM 601 C C . GLN A 1 79 ? 13.585 -11.760 -10.923 1.00 75.50 79 GLN A C 1
ATOM 603 O O . GLN A 1 79 ? 13.417 -12.069 -9.740 1.00 75.50 79 GLN A O 1
ATOM 608 N N . GLU A 1 80 ? 12.881 -12.307 -11.919 1.00 66.56 80 GLU A N 1
ATOM 609 C CA . GLU A 1 80 ? 12.039 -13.499 -11.765 1.00 66.56 80 GLU A CA 1
ATOM 610 C C . GLU A 1 80 ? 12.938 -14.674 -11.361 1.00 66.56 80 GLU A C 1
ATOM 612 O O . GLU A 1 80 ? 13.444 -15.430 -12.185 1.00 66.56 80 GLU A O 1
ATOM 617 N N . ALA A 1 81 ? 13.214 -14.781 -10.065 1.00 64.12 81 ALA A N 1
ATOM 618 C CA . ALA A 1 81 ? 14.073 -15.816 -9.507 1.00 64.12 81 ALA A CA 1
ATOM 619 C C . ALA A 1 81 ? 13.293 -17.096 -9.177 1.00 64.12 81 ALA A C 1
ATOM 621 O O . ALA A 1 81 ? 13.901 -18.130 -8.905 1.00 64.12 81 ALA A O 1
ATOM 622 N N . ALA A 1 82 ? 11.958 -17.039 -9.169 1.00 68.75 82 ALA A N 1
ATOM 623 C CA . ALA A 1 82 ? 11.118 -18.139 -8.731 1.00 68.75 82 ALA A CA 1
ATOM 624 C C . ALA A 1 82 ? 10.185 -18.619 -9.857 1.00 68.75 82 ALA A C 1
ATOM 626 O O . ALA A 1 82 ? 9.657 -17.807 -10.615 1.00 68.75 82 ALA A O 1
ATOM 627 N N . PRO A 1 83 ? 9.956 -19.938 -9.978 1.00 78.56 83 PRO A N 1
ATOM 628 C CA . PRO A 1 83 ? 8.977 -20.465 -10.917 1.00 78.56 83 PRO A CA 1
ATOM 629 C C . PRO A 1 83 ? 7.570 -19.940 -10.576 1.00 78.56 83 PRO A C 1
ATOM 631 O O . PRO A 1 83 ? 7.275 -19.687 -9.404 1.00 78.56 83 PRO A O 1
ATOM 634 N N . PRO A 1 84 ? 6.656 -19.837 -11.556 1.00 74.38 84 PRO A N 1
ATOM 635 C CA . PRO A 1 84 ? 5.320 -19.262 -11.360 1.00 74.38 84 PRO A CA 1
ATOM 636 C C . PRO A 1 84 ? 4.520 -19.928 -10.225 1.00 74.38 84 PRO A C 1
ATOM 638 O O . PRO A 1 84 ? 3.783 -19.250 -9.513 1.00 74.38 84 PRO A O 1
ATOM 641 N N . ALA A 1 85 ? 4.723 -21.230 -9.987 1.00 77.69 85 ALA A N 1
ATOM 642 C CA . ALA A 1 85 ? 4.111 -21.953 -8.869 1.00 77.69 85 ALA A CA 1
ATOM 643 C C . ALA A 1 85 ? 4.551 -21.422 -7.486 1.00 77.69 85 ALA A C 1
ATOM 645 O O . ALA A 1 85 ? 3.729 -21.267 -6.583 1.00 77.69 85 ALA A O 1
ATOM 646 N N . ALA A 1 86 ? 5.823 -21.048 -7.330 1.00 81.94 86 ALA A N 1
ATOM 647 C CA . ALA A 1 86 ? 6.338 -20.494 -6.078 1.00 81.94 86 ALA A CA 1
ATOM 648 C C . ALA A 1 86 ? 5.780 -19.088 -5.793 1.00 81.94 86 ALA A C 1
ATOM 650 O O . ALA A 1 86 ? 5.614 -18.709 -4.633 1.00 81.94 86 ALA A O 1
ATOM 651 N N . HIS A 1 87 ? 5.433 -18.322 -6.834 1.00 83.25 87 HIS A N 1
ATOM 652 C CA . HIS A 1 87 ? 4.735 -17.048 -6.669 1.00 83.25 87 HIS A CA 1
ATOM 653 C C . HIS A 1 87 ? 3.303 -17.246 -6.169 1.00 83.25 87 HIS A C 1
ATOM 655 O O . HIS A 1 87 ? 2.894 -16.554 -5.238 1.00 83.25 87 HIS A O 1
ATOM 661 N N . SER A 1 88 ? 2.558 -18.210 -6.721 1.00 86.25 88 SER A N 1
ATOM 662 C CA . SER A 1 88 ? 1.207 -18.513 -6.230 1.00 86.25 88 SER A CA 1
ATOM 663 C C . SER A 1 88 ? 1.202 -19.029 -4.792 1.00 86.25 88 SER A C 1
ATOM 665 O O . SER A 1 88 ? 0.347 -18.618 -4.008 1.00 86.25 88 SER A O 1
ATOM 667 N N . ASP A 1 89 ? 2.176 -19.862 -4.419 1.00 89.25 89 ASP A N 1
ATOM 668 C CA . ASP A 1 89 ? 2.294 -20.367 -3.049 1.00 89.25 89 ASP A CA 1
ATOM 669 C C . ASP A 1 89 ? 2.639 -19.241 -2.072 1.00 89.25 89 ASP A C 1
ATOM 671 O O . ASP A 1 89 ? 2.022 -19.128 -1.013 1.00 89.25 89 ASP A O 1
ATOM 675 N N . ARG A 1 90 ? 3.548 -18.335 -2.460 1.00 89.44 90 ARG A N 1
ATOM 676 C CA . ARG A 1 90 ? 3.872 -17.142 -1.668 1.00 89.44 90 ARG A CA 1
ATOM 677 C C . ARG A 1 90 ? 2.673 -16.212 -1.502 1.00 89.44 90 ARG A C 1
ATOM 679 O O . ARG A 1 90 ? 2.469 -15.685 -0.414 1.00 89.44 90 ARG A O 1
ATOM 686 N N . ILE A 1 91 ? 1.876 -16.012 -2.553 1.00 91.75 91 ILE A N 1
ATOM 687 C CA . ILE A 1 91 ? 0.646 -15.211 -2.473 1.00 91.75 91 ILE A CA 1
ATOM 688 C C . ILE A 1 91 ? -0.339 -15.856 -1.496 1.00 91.75 91 ILE A C 1
ATOM 690 O O . ILE A 1 91 ? -0.892 -15.158 -0.650 1.00 91.75 91 ILE A O 1
ATOM 694 N N . ARG A 1 92 ? -0.533 -17.178 -1.571 1.00 94.31 92 ARG A N 1
ATOM 695 C CA . ARG A 1 92 ? -1.420 -17.896 -0.649 1.00 94.31 92 ARG A CA 1
ATOM 696 C C . ARG A 1 92 ? -0.940 -17.790 0.800 1.00 94.31 92 ARG A C 1
ATOM 698 O O . ARG A 1 92 ? -1.760 -17.524 1.670 1.00 94.31 92 ARG A O 1
ATOM 705 N N . ALA A 1 93 ? 0.359 -17.958 1.048 1.00 95.00 93 ALA A N 1
ATOM 706 C CA . ALA A 1 93 ? 0.940 -17.809 2.381 1.00 95.00 93 ALA A CA 1
ATOM 707 C C . ALA A 1 93 ? 0.715 -16.392 2.935 1.00 95.00 93 ALA A C 1
ATOM 709 O O . ALA A 1 93 ? 0.185 -16.239 4.029 1.00 95.00 93 ALA A O 1
ATOM 710 N N . LEU A 1 94 ? 0.988 -15.355 2.135 1.00 96.69 94 LEU A N 1
ATOM 711 C CA . LEU A 1 94 ? 0.742 -13.964 2.532 1.00 96.69 94 LEU A CA 1
ATOM 712 C C . LEU A 1 94 ? -0.740 -13.675 2.802 1.00 96.69 94 LEU A C 1
ATOM 714 O O . LEU A 1 94 ? -1.063 -12.908 3.703 1.00 96.69 94 LEU A O 1
ATOM 718 N N . GLN A 1 95 ? -1.657 -14.277 2.042 1.00 96.62 95 GLN A N 1
ATOM 719 C CA . GLN A 1 95 ? -3.095 -14.144 2.294 1.00 96.62 95 GLN A CA 1
ATOM 720 C C . GLN A 1 95 ? -3.514 -14.799 3.614 1.00 96.62 95 GLN A C 1
ATOM 722 O O . GLN A 1 95 ? -4.362 -14.252 4.316 1.00 96.62 95 GLN A O 1
ATOM 727 N N . GLN A 1 96 ? -2.924 -15.947 3.954 1.00 97.44 96 GLN A N 1
ATOM 728 C CA . GLN A 1 96 ? -3.162 -16.623 5.230 1.00 97.44 96 GLN A CA 1
ATOM 729 C C . GLN A 1 96 ? -2.625 -15.793 6.397 1.00 97.44 96 GLN A C 1
ATOM 731 O O . GLN A 1 96 ? -3.383 -15.495 7.315 1.00 97.44 96 GLN A O 1
ATOM 736 N N . GLU A 1 97 ? -1.379 -15.321 6.308 1.00 96.44 97 GLU A N 1
ATOM 737 C CA . GLU A 1 97 ? -0.781 -14.427 7.307 1.00 96.44 97 GLU A CA 1
ATOM 738 C C . GLU A 1 97 ? -1.619 -13.158 7.490 1.00 96.44 97 GLU A C 1
ATOM 740 O O . GLU A 1 97 ? -1.923 -12.758 8.612 1.00 96.44 97 GLU A O 1
ATOM 745 N N . HIS A 1 98 ? -2.065 -12.543 6.391 1.00 97.38 98 HIS A N 1
ATOM 746 C CA . HIS A 1 98 ? -2.923 -11.366 6.460 1.00 97.38 98 HIS A CA 1
ATOM 747 C C . HIS A 1 98 ? -4.254 -11.670 7.159 1.00 97.38 98 HIS A C 1
ATOM 749 O O . HIS A 1 98 ? -4.719 -10.861 7.963 1.00 97.38 98 HIS A O 1
ATOM 755 N N . ALA A 1 99 ? -4.882 -12.814 6.873 1.00 97.81 99 ALA A N 1
ATOM 756 C CA . ALA A 1 99 ? -6.130 -13.208 7.522 1.00 97.81 99 ALA A CA 1
ATOM 757 C C . ALA A 1 99 ? -5.943 -13.437 9.031 1.00 97.81 99 ALA A C 1
ATOM 759 O O . ALA A 1 99 ? -6.768 -12.983 9.823 1.00 97.81 99 ALA A O 1
ATOM 760 N N . GLU A 1 100 ? -4.844 -14.078 9.431 1.00 97.88 100 GLU A N 1
ATOM 761 C CA . GLU A 1 100 ? -4.497 -14.300 10.837 1.00 97.88 100 GLU A CA 1
ATOM 762 C C . GLU A 1 100 ? -4.247 -12.983 11.575 1.00 97.88 100 GLU A C 1
ATOM 764 O O . GLU A 1 100 ? -4.833 -12.748 12.632 1.00 97.88 100 GLU A O 1
ATOM 769 N N . VAL A 1 101 ? -3.436 -12.093 10.997 1.00 98.19 101 VAL A N 1
ATOM 770 C CA . VAL A 1 101 ? -3.167 -10.765 11.565 1.00 98.19 101 VAL A CA 1
ATOM 771 C C . VAL A 1 101 ? -4.452 -9.942 11.660 1.00 98.19 101 VAL A C 1
ATOM 773 O O . VAL A 1 101 ? -4.692 -9.310 12.685 1.00 98.19 101 VAL A O 1
ATOM 776 N N . SER A 1 102 ? -5.315 -9.983 10.642 1.00 97.12 102 SER A N 1
ATOM 777 C CA . SER A 1 102 ? -6.600 -9.268 10.681 1.00 97.12 102 SER A CA 1
ATOM 778 C C . SER A 1 102 ? -7.486 -9.780 11.818 1.00 97.12 102 SER A C 1
ATOM 780 O O . SER A 1 102 ? -8.022 -8.984 12.581 1.00 97.12 102 SER A O 1
ATOM 782 N N . ALA A 1 103 ? -7.576 -11.101 11.996 1.00 98.06 103 ALA A N 1
ATOM 783 C CA . ALA A 1 103 ? -8.356 -11.692 13.079 1.00 98.06 103 ALA A CA 1
ATOM 784 C C . ALA A 1 103 ? -7.806 -11.324 14.470 1.00 98.06 103 ALA A C 1
ATOM 786 O O . ALA A 1 103 ? -8.582 -11.091 15.397 1.00 98.06 103 ALA A O 1
ATOM 787 N N . GLN A 1 104 ? -6.479 -11.247 14.619 1.00 97.88 104 GLN A N 1
ATOM 788 C CA . GLN A 1 104 ? -5.845 -10.797 15.862 1.00 97.88 104 GLN A CA 1
ATOM 789 C C . GLN A 1 104 ? -6.156 -9.327 16.157 1.00 97.88 104 GLN A C 1
ATOM 791 O O . GLN A 1 104 ? -6.478 -8.989 17.296 1.00 97.88 104 GLN A O 1
ATOM 796 N N . LEU A 1 105 ? -6.100 -8.462 15.140 1.00 97.81 105 LEU A N 1
ATOM 797 C CA . LEU A 1 105 ? -6.444 -7.047 15.282 1.00 97.81 105 LEU A CA 1
ATOM 798 C C . LEU A 1 105 ? -7.919 -6.856 15.648 1.00 97.81 105 LEU A C 1
ATOM 800 O O . LEU A 1 105 ? -8.216 -6.072 16.545 1.00 97.81 105 LEU A O 1
ATOM 804 N N . ASP A 1 106 ? -8.827 -7.611 15.028 1.00 98.38 106 ASP A N 1
ATOM 805 C CA . ASP A 1 106 ? -10.255 -7.572 15.358 1.00 98.38 106 ASP A CA 1
ATOM 806 C C . ASP A 1 106 ? -10.523 -8.030 16.800 1.00 98.38 106 ASP A C 1
ATOM 808 O O . ASP A 1 106 ? -11.350 -7.443 17.500 1.00 98.38 106 ASP A O 1
ATOM 812 N N . ALA A 1 107 ? -9.824 -9.069 17.269 1.00 98.06 107 ALA A N 1
ATOM 813 C CA . ALA A 1 107 ? -9.936 -9.534 18.649 1.00 98.06 107 ALA A CA 1
ATOM 814 C C . ALA A 1 107 ? -9.432 -8.477 19.646 1.00 98.06 107 ALA A C 1
ATOM 816 O O . ALA A 1 107 ? -10.130 -8.169 20.611 1.00 98.06 107 ALA A O 1
ATOM 817 N N . ALA A 1 108 ? -8.269 -7.878 19.378 1.00 97.62 108 ALA A N 1
ATOM 818 C CA . ALA A 1 108 ? -7.708 -6.817 20.210 1.00 97.62 108 ALA A CA 1
ATOM 819 C C . ALA A 1 108 ? -8.596 -5.561 20.228 1.00 97.62 108 ALA A C 1
ATOM 821 O O . ALA A 1 108 ? -8.753 -4.929 21.271 1.00 97.62 108 ALA A O 1
ATOM 822 N N . ALA A 1 109 ? -9.214 -5.210 19.094 1.00 97.88 109 ALA A N 1
ATOM 823 C CA . ALA A 1 109 ? -10.154 -4.097 19.013 1.00 97.88 109 ALA A CA 1
ATOM 824 C C . ALA A 1 109 ? -11.391 -4.336 19.890 1.00 97.88 109 ALA A C 1
ATOM 826 O O . ALA A 1 109 ? -11.771 -3.453 20.656 1.00 97.88 109 ALA A O 1
ATOM 827 N N . ARG A 1 110 ? -11.975 -5.542 19.847 1.00 98.06 110 ARG A N 1
ATOM 828 C CA . ARG A 1 110 ? -13.114 -5.905 20.707 1.00 98.06 110 ARG A CA 1
ATOM 829 C C . ARG A 1 110 ? -12.758 -5.853 22.188 1.00 98.06 110 ARG A C 1
ATOM 831 O O . ARG A 1 110 ? -13.520 -5.298 22.971 1.00 98.06 110 ARG A O 1
ATOM 838 N N . GLU A 1 111 ? -11.597 -6.381 22.569 1.00 98.25 111 GLU A N 1
ATOM 839 C CA . GLU A 1 111 ? -11.131 -6.316 23.957 1.00 98.25 111 GLU A CA 1
ATOM 840 C C . GLU A 1 111 ? -10.964 -4.859 24.423 1.00 98.25 111 GLU A C 1
ATOM 842 O O . GLU A 1 111 ? -11.414 -4.491 25.508 1.00 98.25 111 GLU A O 1
ATOM 847 N N . ALA A 1 112 ? -10.381 -3.998 23.585 1.00 96.75 112 ALA A N 1
ATOM 848 C CA . ALA A 1 112 ? -10.238 -2.577 23.891 1.00 96.75 112 ALA A CA 1
ATOM 849 C C . ALA A 1 112 ? -11.597 -1.860 24.020 1.00 96.75 112 ALA A C 1
ATOM 851 O O . ALA A 1 112 ? -11.769 -1.016 24.903 1.00 96.75 112 ALA A O 1
ATOM 852 N N . GLU A 1 113 ? -12.575 -2.196 23.173 1.00 98.06 113 GLU A N 1
ATOM 853 C CA . GLU A 1 113 ? -13.944 -1.673 23.264 1.00 98.06 113 GLU A CA 1
ATOM 854 C C . GLU A 1 113 ? -14.639 -2.102 24.565 1.00 98.06 113 GLU A C 1
ATOM 856 O O . GLU A 1 113 ? -15.287 -1.278 25.218 1.00 98.06 113 GLU A O 1
ATOM 861 N N . GLU A 1 114 ? -14.467 -3.357 24.988 1.00 98.12 114 GLU A N 1
ATOM 862 C CA . GLU A 1 114 ? -14.993 -3.868 26.259 1.00 98.12 114 GLU A CA 1
ATOM 863 C C . GLU A 1 114 ? -14.372 -3.146 27.462 1.00 98.12 114 GLU A C 1
ATOM 865 O O . GLU A 1 114 ? -15.098 -2.679 28.346 1.00 98.12 114 GLU A O 1
ATOM 870 N N . GLN A 1 115 ? -13.047 -2.972 27.467 1.00 97.38 115 GLN A N 1
ATOM 871 C CA . GLN A 1 115 ? -12.339 -2.225 28.512 1.00 97.38 115 GLN A CA 1
ATOM 872 C C . GLN A 1 115 ? -12.813 -0.767 28.586 1.00 97.38 115 GLN A C 1
ATOM 874 O O . GLN A 1 115 ? -13.020 -0.219 29.672 1.00 97.38 115 GLN A O 1
ATOM 879 N N . LEU A 1 116 ? -13.034 -0.127 27.435 1.00 97.44 116 LEU A N 1
ATOM 880 C CA . LEU A 1 116 ? -13.548 1.238 27.372 1.00 97.44 116 LEU A CA 1
ATOM 881 C C . LEU A 1 116 ? -14.979 1.327 27.923 1.00 97.44 116 LEU A C 1
ATOM 883 O O . LEU A 1 116 ? -15.282 2.251 28.684 1.00 97.44 116 LEU A O 1
ATOM 887 N N . ALA A 1 117 ? -15.843 0.363 27.601 1.00 97.75 117 ALA A N 1
ATOM 888 C CA . ALA A 1 117 ? -17.194 0.288 28.152 1.00 97.75 117 ALA A CA 1
ATOM 889 C C . ALA A 1 117 ? -17.183 0.077 29.678 1.00 97.75 117 ALA A C 1
ATOM 891 O O . ALA A 1 117 ? -17.970 0.699 30.402 1.00 97.75 117 ALA A O 1
ATOM 892 N N . GLU A 1 118 ? -16.267 -0.748 30.192 1.00 97.62 118 GLU A N 1
ATOM 893 C CA . GLU A 1 118 ? -16.086 -0.946 31.630 1.00 97.62 118 GLU A CA 1
ATOM 894 C C . GLU A 1 118 ? -15.631 0.343 32.327 1.00 97.62 118 GLU A C 1
ATOM 896 O O . GLU A 1 118 ? -16.236 0.752 33.323 1.00 97.62 118 GLU A O 1
ATOM 901 N N . LEU A 1 119 ? -14.639 1.046 31.773 1.00 97.00 119 LEU A N 1
ATOM 902 C CA . LEU A 1 119 ? -14.192 2.337 32.300 1.00 97.00 119 LEU A CA 1
ATOM 903 C C . LEU A 1 119 ? -15.332 3.357 32.326 1.00 97.00 119 LEU A C 1
ATOM 905 O O . LEU A 1 119 ? -15.562 3.995 33.355 1.00 97.00 119 LEU A O 1
ATOM 909 N N . GLN A 1 120 ? -16.091 3.484 31.236 1.00 97.06 120 GLN A N 1
ATOM 910 C CA . GLN A 1 120 ? -17.251 4.378 31.177 1.00 97.06 120 GLN A CA 1
ATOM 911 C C . GLN A 1 120 ? -18.288 4.039 32.251 1.00 97.06 120 GLN A C 1
ATOM 913 O O . GLN A 1 120 ? -18.822 4.940 32.904 1.00 97.06 120 GLN A O 1
ATOM 918 N N . ARG A 1 121 ? -18.543 2.748 32.489 1.00 97.81 121 ARG A N 1
ATOM 919 C CA . ARG A 1 121 ? -19.434 2.298 33.562 1.00 97.81 121 ARG A CA 1
ATOM 920 C C . ARG A 1 121 ? -18.906 2.701 34.938 1.00 97.81 121 ARG A C 1
ATOM 922 O O . ARG A 1 121 ? -19.674 3.235 35.739 1.00 97.81 121 ARG A O 1
ATOM 929 N N . LEU A 1 122 ? -17.623 2.476 35.222 1.00 96.81 122 LEU A N 1
ATOM 930 C CA . LEU A 1 122 ? -17.001 2.864 36.493 1.00 96.81 122 LEU A CA 1
ATOM 931 C C . LEU A 1 122 ? -17.072 4.382 36.711 1.00 96.81 122 LEU A C 1
ATOM 933 O O . LEU A 1 122 ? -17.459 4.831 37.794 1.00 96.81 122 LEU A O 1
ATOM 937 N N . PHE A 1 123 ? -16.801 5.173 35.670 1.00 95.81 123 PHE A N 1
ATOM 938 C CA . PHE A 1 123 ? -16.953 6.628 35.708 1.00 95.81 123 PHE A CA 1
ATOM 939 C C . PHE A 1 123 ? -18.398 7.056 35.969 1.00 95.81 123 PHE A C 1
ATOM 941 O O . PHE A 1 123 ? -18.621 7.951 36.782 1.00 95.81 123 PHE A O 1
ATOM 948 N N . ALA A 1 124 ? -19.386 6.408 35.347 1.00 95.50 124 ALA A N 1
ATOM 949 C CA . ALA A 1 124 ? -20.796 6.705 35.587 1.00 95.50 124 ALA A CA 1
ATOM 950 C C . ALA A 1 124 ? -21.208 6.416 37.042 1.00 95.50 124 ALA A C 1
ATOM 952 O O . ALA A 1 124 ? -21.915 7.222 37.655 1.00 95.50 124 ALA A O 1
ATOM 953 N N . VAL A 1 125 ? -20.731 5.311 37.632 1.00 95.94 125 VAL A N 1
ATOM 954 C CA . VAL A 1 125 ? -20.966 5.008 39.055 1.00 95.94 125 VAL A CA 1
ATOM 955 C C . VAL A 1 125 ? -20.333 6.073 39.949 1.00 95.94 125 VAL A C 1
ATOM 957 O O . VAL A 1 125 ? -21.003 6.579 40.852 1.00 95.94 125 VAL A O 1
ATOM 960 N N . LEU A 1 126 ? -19.077 6.446 39.688 1.00 94.56 126 LEU A N 1
ATOM 961 C CA . LEU A 1 126 ? -18.363 7.454 40.471 1.00 94.56 126 LEU A CA 1
ATOM 962 C C . LEU A 1 126 ? -19.036 8.827 40.362 1.00 94.56 126 LEU A C 1
ATOM 964 O O . LEU A 1 126 ? -19.265 9.478 41.380 1.00 94.56 126 LEU A O 1
ATOM 968 N N . ALA A 1 127 ? -19.426 9.245 39.157 1.00 93.06 127 ALA A N 1
ATOM 969 C CA . ALA A 1 127 ? -20.170 10.482 38.935 1.00 93.06 127 ALA A CA 1
ATOM 970 C C . ALA A 1 127 ? -21.520 10.472 39.674 1.00 93.06 127 ALA A C 1
ATOM 972 O O . ALA A 1 127 ? -21.876 11.451 40.329 1.00 93.06 127 ALA A O 1
ATOM 973 N N . GLY A 1 128 ? -22.244 9.348 39.645 1.00 93.31 128 GLY A N 1
ATOM 974 C CA . GLY A 1 128 ? -23.508 9.188 40.367 1.00 93.31 128 GLY A CA 1
ATOM 975 C C . GLY A 1 128 ? -23.362 9.175 41.894 1.00 93.31 128 GLY A C 1
ATOM 976 O O . GLY A 1 128 ? -24.264 9.623 42.603 1.00 93.31 128 GLY A O 1
ATOM 977 N N . GLN A 1 129 ? -22.249 8.669 42.432 1.00 92.25 129 GLN A N 1
ATOM 978 C CA . GLN A 1 129 ? -21.925 8.790 43.861 1.00 92.25 129 GLN A CA 1
ATOM 979 C C . GLN A 1 129 ? -21.594 10.239 44.220 1.00 92.25 129 GLN A C 1
ATOM 981 O O . GLN A 1 129 ? -22.212 10.793 45.122 1.00 92.25 129 GLN A O 1
ATOM 986 N N . ARG A 1 130 ? -20.723 10.890 43.441 1.00 86.31 130 ARG A N 1
ATOM 987 C CA . ARG A 1 130 ? -20.338 12.294 43.644 1.00 86.31 130 ARG A CA 1
ATOM 988 C C . ARG A 1 130 ? -21.538 13.238 43.612 1.00 86.31 130 ARG A C 1
ATOM 990 O O . ARG A 1 130 ? -21.614 14.147 44.433 1.00 86.31 130 ARG A O 1
ATOM 997 N N . LEU A 1 131 ? -22.491 13.006 42.709 1.00 90.75 131 LEU A N 1
ATOM 998 C C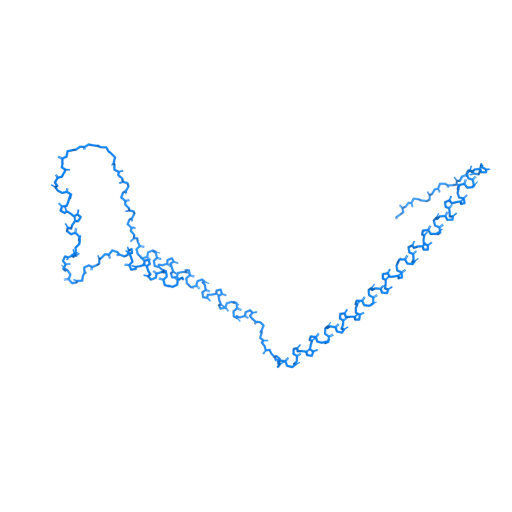A . LEU A 1 131 ? -23.728 13.782 42.646 1.00 90.75 131 LEU A CA 1
ATOM 999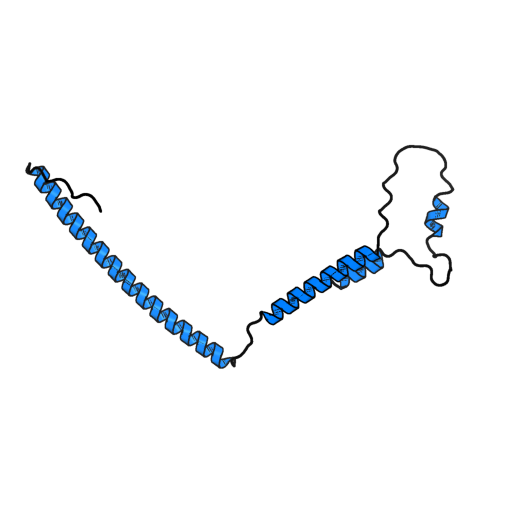 C C . LEU A 1 131 ? -24.589 13.595 43.905 1.00 90.75 131 LEU A C 1
ATOM 1001 O O . LEU A 1 131 ? -25.123 14.572 44.422 1.00 90.75 131 LEU A O 1
ATOM 1005 N N . ARG A 1 132 ? -24.700 12.364 44.422 1.00 89.81 132 ARG A N 1
ATOM 1006 C CA . ARG A 1 132 ? -25.425 12.080 45.671 1.00 89.81 132 ARG A CA 1
ATOM 1007 C C . ARG A 1 132 ? -24.741 12.698 46.888 1.00 89.81 132 ARG A C 1
ATOM 1009 O O . ARG A 1 132 ? -25.422 13.302 47.709 1.00 89.81 132 ARG A O 1
ATOM 1016 N N . ASP A 1 133 ? -23.419 12.607 46.986 1.00 88.25 133 ASP A N 1
ATOM 1017 C CA . ASP A 1 133 ? -22.654 13.207 48.085 1.00 88.25 133 ASP A CA 1
ATOM 1018 C C . ASP A 1 133 ? -22.808 14.734 48.104 1.00 88.25 133 ASP A C 1
ATOM 1020 O O . ASP A 1 133 ? -23.067 15.320 49.156 1.00 88.25 133 ASP A O 1
ATOM 1024 N N . ALA A 1 134 ? -22.751 15.369 46.927 1.00 84.75 134 ALA A N 1
ATOM 1025 C CA . ALA A 1 134 ? -22.999 16.800 46.778 1.00 84.75 134 ALA A CA 1
ATOM 1026 C C . ALA A 1 134 ? -24.435 17.191 47.178 1.00 84.75 134 ALA A C 1
ATOM 1028 O O . ALA A 1 134 ? -24.626 18.199 47.857 1.00 84.75 134 ALA A O 1
ATOM 1029 N N . GLN A 1 135 ? -25.443 16.388 46.813 1.00 87.62 135 GLN A N 1
ATOM 1030 C CA . GLN A 1 135 ? -26.838 16.599 47.234 1.00 87.62 135 GLN A CA 1
ATOM 1031 C C . GLN A 1 135 ? -27.030 16.439 48.748 1.00 87.62 135 GLN A C 1
ATOM 1033 O O . GLN A 1 135 ? -27.851 17.135 49.339 1.00 87.62 135 GLN A O 1
ATOM 1038 N N . ASN A 1 136 ? -26.244 15.568 49.383 1.00 88.81 136 ASN A N 1
ATOM 1039 C CA . ASN A 1 136 ? -26.260 15.341 50.827 1.00 88.81 136 ASN A CA 1
ATOM 1040 C C . ASN A 1 136 ? -25.411 16.358 51.618 1.00 88.81 136 ASN A C 1
ATOM 1042 O O . ASN A 1 136 ? -25.292 16.234 52.836 1.00 88.81 136 ASN A O 1
ATOM 1046 N N . GLY A 1 137 ? -24.815 17.359 50.957 1.00 81.25 137 GLY A N 1
ATOM 1047 C CA . GLY A 1 137 ? -24.029 18.413 51.607 1.00 81.25 137 GLY A CA 1
ATOM 1048 C C . GLY A 1 137 ? -22.639 17.980 52.089 1.00 81.25 137 GLY A C 1
ATOM 1049 O O . GLY A 1 137 ? -22.011 18.703 52.862 1.00 81.25 137 GLY A O 1
ATOM 1050 N N . LEU A 1 138 ? -22.136 16.825 51.643 1.00 72.62 138 LEU A N 1
ATOM 1051 C CA . LEU A 1 138 ? -20.771 16.381 51.926 1.00 72.62 138 LEU A CA 1
ATOM 1052 C C . LEU A 1 138 ? -19.793 17.113 50.994 1.00 72.62 138 LEU A C 1
ATOM 1054 O O . LEU A 1 138 ? -19.789 16.909 49.780 1.00 72.62 138 LEU A O 1
ATOM 1058 N N . VAL A 1 139 ? -18.957 17.986 51.565 1.00 67.56 139 VAL A N 1
ATOM 1059 C CA . VAL A 1 139 ? -17.907 18.708 50.828 1.00 67.56 139 VAL A CA 1
ATOM 1060 C C . VAL A 1 139 ? -16.810 17.724 50.427 1.00 67.56 139 VAL A C 1
ATOM 1062 O O . VAL A 1 139 ? -16.195 17.076 51.272 1.00 67.56 139 VAL A O 1
ATOM 1065 N N . LEU A 1 140 ? -16.572 17.608 49.122 1.00 63.19 140 LEU A N 1
ATOM 1066 C CA . LEU A 1 140 ? -15.624 16.653 48.557 1.00 63.19 140 LEU A CA 1
ATOM 1067 C C . LEU A 1 140 ? -14.181 17.191 48.563 1.00 63.19 140 LEU A C 1
ATOM 1069 O O . LEU A 1 140 ? -13.971 18.373 48.279 1.00 63.19 140 LEU A O 1
ATOM 1073 N N . PRO A 1 141 ? -13.172 16.329 48.798 1.00 69.12 141 PRO A N 1
ATOM 1074 C CA . PRO A 1 141 ? -11.772 16.680 48.586 1.00 69.12 141 PRO A CA 1
ATOM 1075 C C . PRO A 1 141 ? -11.476 16.887 47.086 1.00 69.12 141 PRO A C 1
ATOM 1077 O O . PRO A 1 141 ? -12.100 16.222 46.243 1.00 69.12 141 PRO A O 1
ATOM 1080 N N . PRO A 1 142 ? -10.542 17.797 46.740 1.00 68.44 142 PRO A N 1
ATOM 1081 C CA . PRO A 1 142 ? -10.211 18.127 45.355 1.00 68.44 142 PRO A CA 1
ATOM 1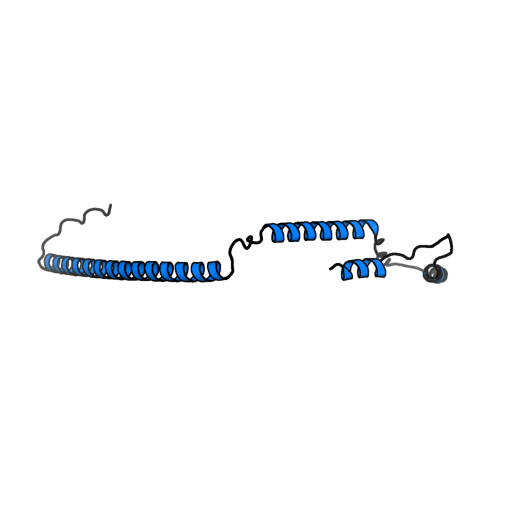082 C C . PRO A 1 142 ? -9.657 16.913 44.599 1.00 68.44 142 PRO A C 1
ATOM 1084 O O . PRO A 1 142 ? -9.020 16.035 45.185 1.00 68.44 142 PRO A O 1
ATOM 1087 N N . LEU A 1 143 ? -9.913 16.863 43.288 1.00 65.81 143 LEU A N 1
ATOM 1088 C CA . LEU A 1 143 ? -9.352 15.835 42.411 1.00 65.81 143 LEU A CA 1
ATOM 1089 C C . LEU A 1 143 ? -7.815 15.942 42.390 1.00 65.81 143 LEU A C 1
ATOM 1091 O O . LEU A 1 143 ? -7.293 17.061 42.353 1.00 65.81 143 LEU A O 1
ATOM 1095 N N . PRO A 1 144 ? -7.088 14.810 42.399 1.00 68.19 144 PRO A N 1
ATOM 1096 C CA . PRO A 1 144 ? -5.648 14.823 42.190 1.00 68.19 144 PRO A CA 1
ATOM 1097 C C . PRO A 1 144 ? -5.333 15.384 40.791 1.00 68.19 144 PRO A C 1
ATOM 1099 O O . PRO A 1 144 ? -6.110 15.153 39.858 1.00 68.19 144 PRO A O 1
ATOM 1102 N N . PRO A 1 145 ? -4.231 16.138 40.629 1.00 64.06 145 PRO A N 1
ATOM 1103 C CA . PRO A 1 145 ? -3.851 16.683 39.331 1.00 64.06 145 PRO A CA 1
ATOM 1104 C C . PRO A 1 145 ? -3.622 15.542 38.334 1.00 64.06 145 PRO A C 1
ATOM 1106 O O . PRO A 1 145 ? -2.997 14.538 38.676 1.00 64.06 145 PRO A O 1
ATOM 1109 N N . ALA A 1 146 ? -4.139 15.700 37.113 1.00 59.16 146 ALA A N 1
ATOM 1110 C CA . ALA A 1 146 ? -3.843 14.796 36.008 1.00 59.16 146 ALA A CA 1
ATOM 1111 C C . ALA A 1 146 ? -2.334 14.863 35.720 1.00 59.16 146 ALA A C 1
ATOM 1113 O O . ALA A 1 146 ? -1.826 15.936 35.387 1.00 59.16 146 ALA A O 1
ATOM 1114 N N . GLY A 1 147 ? -1.637 13.750 35.952 1.00 53.34 147 GLY A N 1
ATOM 1115 C CA . GLY A 1 147 ? -0.221 13.561 35.626 1.00 53.34 147 GLY A CA 1
ATOM 1116 C C . GLY A 1 147 ? -0.026 13.065 34.205 1.00 53.34 147 GLY A C 1
ATOM 1117 O O . GLY A 1 147 ? -0.964 12.425 33.679 1.00 53.34 147 GLY A O 1
#

InterPro domains:
  IPR021384 Mediator complex, subunit Med21 [PF11221] (1-125)
  IPR021384 Mediator complex, subunit Med21 [PTHR13381] (2-131)
  IPR037212 Mediator complex, subunit Med7/Med21-like [SSF140718] (2-124)

Sequence (147 aa):
MFFDFVGILQRDAPPMSVAGEPIVGAAKHQQQQQQQQAQPAGQPPQPPDFDVEQTTQLMAAQLIAQFKVTEALIKALPQEAAPPAAHSDRIRALQQEHAEVSAQLDAAAREAEEQLAELQRLFAVLAGQRLRDAQNGLVLPPLPPAG